Protein AF-A0A4Q4BPU0-F1 (afdb_monomer_lite)

Radius of gyration: 30.95 Å; chains: 1; bounding box: 63×68×85 Å

Secondary structure (DSSP, 8-state):
--HHHHHHHHHTSPPPPP-PPPPTTT-HHHHHHHHHHHHHHHHHHHHHHHHHHHHHHHH-HHHHHHHHHHHHHHHHH-HHHHHHHHHSSSHHHHHHHHHHHHHHHHH--HHHHHHHHHHHHHHHT-PPPPPP-PPPPP-PPPPPPPGGGTGGGS----TT-----SS--HHHHS--

Structure (mmCIF, N/CA/C/O backbone):
data_AF-A0A4Q4BPU0-F1
#
_entry.id   AF-A0A4Q4BPU0-F1
#
loop_
_atom_site.group_PDB
_atom_site.id
_atom_site.type_symbol
_atom_site.label_atom_id
_atom_site.label_alt_id
_atom_site.label_comp_id
_atom_site.label_asym_id
_atom_site.label_entity_id
_atom_site.label_seq_id
_atom_site.pdbx_PDB_ins_code
_atom_site.Cartn_x
_atom_site.Cartn_y
_atom_site.Cartn_z
_atom_site.occupancy
_atom_site.B_iso_or_equiv
_atom_site.auth_seq_id
_atom_site.auth_comp_id
_atom_site.auth_asym_id
_atom_site.auth_atom_id
_atom_site.pdbx_PDB_model_num
ATOM 1 N N . MET A 1 1 ? -14.190 -38.374 -14.994 1.00 60.00 1 MET A N 1
ATOM 2 C CA . MET A 1 1 ? -14.585 -37.179 -15.784 1.00 60.00 1 MET A CA 1
ATOM 3 C C . MET A 1 1 ? -13.988 -35.857 -15.282 1.00 60.00 1 MET A C 1
ATOM 5 O O . MET A 1 1 ? -13.926 -34.930 -16.076 1.00 60.00 1 MET A O 1
ATOM 9 N N . GLN A 1 2 ? -13.539 -35.728 -14.023 1.00 70.94 2 GLN A N 1
ATOM 10 C CA . GLN A 1 2 ? -12.920 -34.482 -13.528 1.00 70.94 2 GLN A CA 1
ATOM 11 C C . GLN A 1 2 ? -11.459 -34.304 -13.991 1.00 70.94 2 GLN A C 1
ATOM 13 O O . GLN A 1 2 ? -11.139 -33.252 -14.532 1.00 70.94 2 GLN A O 1
ATOM 18 N N . ALA A 1 3 ? -10.631 -35.355 -13.938 1.00 74.00 3 ALA A N 1
ATOM 19 C CA . ALA A 1 3 ? -9.229 -35.301 -14.386 1.00 74.00 3 ALA A CA 1
ATOM 20 C C . ALA A 1 3 ? -9.061 -34.863 -15.859 1.00 74.00 3 ALA A C 1
ATOM 22 O O . ALA A 1 3 ? -8.203 -34.048 -16.182 1.00 74.00 3 ALA A O 1
ATOM 23 N N . LEU A 1 4 ? -9.959 -35.313 -16.745 1.00 72.12 4 LEU A N 1
ATOM 24 C CA . LEU A 1 4 ? -9.931 -34.974 -18.175 1.00 72.12 4 LEU A CA 1
ATOM 25 C C . LEU A 1 4 ? -10.265 -33.494 -18.457 1.00 72.12 4 LEU A C 1
ATOM 27 O O . LEU A 1 4 ? -9.855 -32.941 -19.479 1.00 72.12 4 LEU A O 1
ATOM 31 N N . ARG A 1 5 ? -11.031 -32.844 -17.565 1.00 75.31 5 ARG A N 1
ATOM 32 C CA . ARG A 1 5 ? -11.333 -31.404 -17.654 1.00 75.31 5 ARG A CA 1
ATOM 33 C C . ARG A 1 5 ? -10.145 -30.565 -17.206 1.00 75.31 5 ARG A C 1
ATOM 35 O O . ARG A 1 5 ? -9.907 -29.511 -17.782 1.00 75.31 5 ARG A O 1
ATOM 42 N N . GLU A 1 6 ? -9.411 -31.039 -16.209 1.00 76.69 6 GLU A N 1
ATOM 43 C CA . GLU A 1 6 ? -8.229 -30.373 -15.667 1.00 76.69 6 GLU A CA 1
ATOM 44 C C . GLU A 1 6 ? -7.056 -30.435 -16.649 1.00 76.69 6 GLU A C 1
ATOM 46 O O . GLU A 1 6 ? -6.417 -29.419 -16.920 1.00 76.69 6 GLU A O 1
ATOM 51 N N . GLU A 1 7 ? -6.867 -31.587 -17.295 1.00 72.38 7 GLU A N 1
ATOM 52 C CA . GLU A 1 7 ? -5.894 -31.775 -18.372 1.00 72.38 7 GLU A CA 1
ATOM 53 C C . GLU A 1 7 ? -6.205 -30.887 -19.589 1.00 72.38 7 GLU A C 1
ATOM 55 O O . GLU A 1 7 ? -5.329 -30.177 -20.083 1.00 72.38 7 GLU A O 1
ATOM 60 N N . ASN A 1 8 ? -7.478 -30.800 -20.001 1.00 72.25 8 ASN A N 1
ATOM 61 C CA . ASN A 1 8 ? -7.904 -29.864 -21.050 1.00 72.25 8 ASN A CA 1
ATOM 62 C C . ASN A 1 8 ? -7.707 -28.391 -20.667 1.00 72.25 8 ASN A C 1
ATOM 64 O O . ASN A 1 8 ? -7.506 -27.555 -21.546 1.00 72.25 8 ASN A O 1
ATOM 68 N N . ARG A 1 9 ? -7.785 -28.051 -19.376 1.00 72.69 9 ARG A N 1
ATOM 69 C CA . ARG A 1 9 ? -7.546 -26.686 -18.893 1.00 72.69 9 ARG A CA 1
ATOM 70 C C . ARG A 1 9 ? -6.064 -26.342 -18.959 1.00 72.69 9 ARG A C 1
ATOM 72 O O . ARG A 1 9 ? -5.723 -25.268 -19.432 1.00 72.69 9 ARG A O 1
ATOM 79 N N . ARG A 1 10 ? -5.199 -27.277 -18.559 1.00 70.19 10 ARG A N 1
ATOM 80 C CA . ARG A 1 10 ? -3.739 -27.118 -18.564 1.00 70.19 10 ARG A CA 1
ATOM 81 C C . ARG A 1 10 ? -3.159 -27.017 -19.976 1.00 70.19 10 ARG A C 1
ATOM 83 O O . ARG A 1 10 ? -2.260 -26.219 -20.199 1.00 70.19 10 ARG A O 1
ATOM 90 N N . LEU A 1 11 ? -3.708 -27.778 -20.925 1.00 66.44 11 LEU A N 1
ATOM 91 C CA . LEU A 1 11 ? -3.311 -27.737 -22.340 1.00 66.44 11 LEU A CA 1
ATOM 92 C C . LEU A 1 11 ? -3.808 -26.480 -23.077 1.00 66.44 11 LEU A C 1
ATOM 94 O O . LEU A 1 11 ? -3.280 -26.145 -24.133 1.00 66.44 11 LEU A O 1
ATOM 98 N N . LYS A 1 12 ? -4.819 -25.786 -22.536 1.00 64.19 12 LYS A N 1
ATOM 99 C CA . LYS A 1 12 ? -5.383 -24.553 -23.109 1.00 64.19 12 LYS A CA 1
ATOM 100 C C . LYS A 1 12 ? -4.830 -23.271 -22.500 1.00 64.19 12 LYS A C 1
ATOM 102 O O . LYS A 1 12 ? -5.202 -22.202 -22.974 1.00 64.19 12 LYS A O 1
ATOM 107 N N . THR A 1 13 ? -3.976 -23.343 -21.482 1.00 63.12 13 THR A N 1
ATOM 108 C CA . THR A 1 13 ? -3.275 -22.157 -20.988 1.00 63.12 13 THR A CA 1
ATOM 109 C C . THR A 1 13 ? -2.134 -21.859 -21.964 1.00 63.12 13 THR A C 1
ATOM 111 O O . THR A 1 13 ? -1.171 -22.628 -21.992 1.00 63.12 13 THR A O 1
ATOM 114 N N . PRO A 1 14 ? -2.219 -20.809 -22.806 1.00 56.91 14 PRO A N 1
ATOM 115 C CA . PRO A 1 14 ? -1.092 -20.438 -23.648 1.00 56.91 14 PRO A CA 1
ATOM 116 C C . PRO A 1 14 ? 0.121 -20.148 -22.751 1.00 56.91 14 PRO A C 1
ATOM 118 O O . PRO A 1 14 ? -0.059 -19.598 -21.657 1.00 56.91 14 PRO A O 1
ATOM 121 N N . PRO A 1 15 ? 1.347 -20.513 -23.171 1.00 59.16 15 PRO A N 1
ATOM 122 C CA . PRO A 1 15 ? 2.536 -20.076 -22.457 1.00 59.16 15 PRO A CA 1
ATOM 123 C C . PRO A 1 15 ? 2.490 -18.545 -22.356 1.00 59.16 15 PRO A C 1
ATOM 125 O O . PRO A 1 15 ? 2.081 -17.899 -23.329 1.00 59.16 15 PRO A O 1
ATOM 128 N N . PRO A 1 16 ? 2.853 -17.954 -21.201 1.00 57.31 16 PRO A N 1
ATOM 129 C CA . PRO A 1 16 ? 2.941 -16.507 -21.089 1.00 57.31 16 PRO A CA 1
ATOM 130 C C . PRO A 1 16 ? 3.842 -16.021 -22.221 1.00 57.31 16 PRO A C 1
ATOM 132 O O . PRO A 1 16 ? 4.990 -16.453 -22.338 1.00 57.31 16 PRO A O 1
ATOM 135 N N . GLN A 1 17 ? 3.278 -15.211 -23.118 1.00 53.28 17 GLN A N 1
ATOM 136 C CA . GLN A 1 17 ? 4.027 -14.661 -24.235 1.00 53.28 17 GLN A CA 1
ATOM 137 C C . GLN A 1 17 ? 5.203 -13.893 -23.641 1.00 53.28 17 GLN A C 1
ATOM 139 O O . GLN A 1 17 ? 5.003 -12.988 -22.830 1.00 53.28 17 GLN A O 1
ATOM 144 N N . ALA A 1 18 ? 6.425 -14.289 -24.001 1.00 59.81 18 ALA A N 1
ATOM 145 C CA . ALA A 1 18 ? 7.603 -13.520 -23.651 1.00 59.81 18 ALA A CA 1
ATOM 146 C C . ALA A 1 18 ? 7.386 -12.104 -24.196 1.00 59.81 18 ALA A C 1
ATOM 148 O O . ALA A 1 18 ? 7.203 -11.934 -25.404 1.00 59.81 18 ALA A O 1
ATOM 149 N N . GLN A 1 19 ? 7.329 -11.111 -23.305 1.00 65.75 19 GLN A N 1
ATOM 150 C CA . GLN A 1 19 ? 7.289 -9.710 -23.709 1.00 65.75 19 GLN A CA 1
ATOM 151 C C . GLN A 1 19 ? 8.511 -9.480 -24.595 1.00 65.75 19 GLN A C 1
ATOM 153 O O . GLN A 1 19 ? 9.644 -9.657 -24.147 1.00 65.75 19 GLN A O 1
ATOM 158 N N . GLN A 1 20 ? 8.273 -9.190 -25.874 1.00 76.31 20 GLN A N 1
ATOM 159 C CA . GLN A 1 20 ? 9.349 -8.966 -26.828 1.00 76.31 20 GLN A CA 1
ATOM 160 C C . GLN A 1 20 ? 10.112 -7.723 -26.374 1.00 76.31 20 GLN A C 1
ATOM 162 O O . GLN A 1 20 ? 9.536 -6.641 -26.282 1.00 76.31 20 GLN A O 1
ATOM 167 N N . VAL A 1 21 ? 11.386 -7.900 -26.026 1.00 84.06 21 VAL A N 1
ATOM 168 C CA . VAL A 1 21 ? 12.273 -6.784 -25.698 1.00 84.06 21 VAL A CA 1
ATOM 169 C C . VAL A 1 21 ? 12.552 -6.041 -27.007 1.00 84.06 21 VAL A C 1
ATOM 171 O O . VAL A 1 21 ? 13.020 -6.690 -27.945 1.00 84.06 21 VAL A O 1
ATOM 174 N N . PRO A 1 22 ? 12.259 -4.730 -27.109 1.00 88.00 22 PRO A N 1
ATOM 175 C CA . PRO A 1 22 ? 12.585 -3.960 -28.308 1.00 88.00 22 PRO A CA 1
ATOM 176 C C . PRO A 1 22 ? 14.093 -3.987 -28.585 1.00 88.00 22 PRO A C 1
ATOM 178 O O . PRO A 1 22 ? 14.891 -4.014 -27.646 1.00 88.00 22 PRO A O 1
ATOM 181 N N . ASP A 1 23 ? 14.511 -3.987 -29.850 1.00 88.81 23 ASP A N 1
ATOM 182 C CA . ASP A 1 23 ? 15.939 -3.954 -30.173 1.00 88.81 23 ASP A CA 1
ATOM 183 C C . ASP A 1 23 ? 16.512 -2.559 -29.884 1.00 88.81 23 ASP A C 1
ATOM 185 O O . ASP A 1 23 ? 16.031 -1.546 -30.388 1.00 88.81 23 ASP A O 1
ATOM 189 N N . ARG A 1 24 ? 17.575 -2.504 -29.078 1.00 91.00 24 ARG A N 1
ATOM 190 C CA . ARG A 1 24 ? 18.243 -1.258 -28.683 1.00 91.00 24 ARG A CA 1
ATOM 191 C C . ARG A 1 24 ? 18.871 -0.500 -29.861 1.00 91.00 24 ARG A C 1
ATOM 193 O O . ARG A 1 24 ? 19.069 0.709 -29.749 1.00 91.00 24 ARG A O 1
ATOM 200 N N . TYR A 1 25 ? 19.266 -1.197 -30.921 1.00 91.44 25 TYR A N 1
ATOM 201 C CA . TYR A 1 25 ? 19.964 -0.628 -32.073 1.00 91.44 25 TYR A CA 1
ATOM 202 C C . TYR A 1 25 ? 19.004 -0.243 -33.196 1.00 91.44 25 TYR A C 1
ATOM 204 O O . TYR A 1 25 ? 19.228 0.781 -33.840 1.00 91.44 25 TYR A O 1
ATOM 212 N N . GLU A 1 26 ? 17.951 -1.035 -33.418 1.00 93.75 26 GLU A N 1
ATOM 213 C CA . GLU A 1 26 ? 16.938 -0.741 -34.441 1.00 93.75 26 GLU A CA 1
ATOM 214 C C . GLU A 1 26 ? 15.915 0.300 -33.959 1.00 93.75 26 GLU A C 1
ATOM 216 O O . GLU A 1 26 ? 15.514 1.156 -34.745 1.00 93.75 26 GLU A O 1
ATOM 221 N N . ASP A 1 27 ? 15.542 0.278 -32.671 1.00 90.81 27 ASP A N 1
ATOM 222 C CA . ASP A 1 27 ? 14.594 1.221 -32.062 1.00 90.81 27 ASP A CA 1
ATOM 223 C C . ASP A 1 27 ? 15.024 1.625 -30.630 1.00 90.81 27 ASP A C 1
ATOM 225 O O . ASP A 1 27 ? 14.535 1.098 -29.618 1.00 90.81 27 ASP A O 1
ATOM 229 N N . PRO A 1 28 ? 15.969 2.578 -30.507 1.00 91.06 28 PRO A N 1
ATOM 230 C CA . PRO A 1 28 ? 16.487 3.001 -29.208 1.00 91.06 28 PRO A CA 1
ATOM 231 C C . PRO A 1 28 ? 15.431 3.679 -28.318 1.00 91.06 28 PRO A C 1
ATOM 233 O O . PRO A 1 28 ? 15.566 3.638 -27.091 1.00 91.06 28 PRO A O 1
ATOM 236 N N . GLU A 1 29 ? 14.391 4.292 -28.895 1.00 94.81 29 GLU A N 1
ATOM 237 C CA . GLU A 1 29 ? 13.321 4.953 -28.137 1.00 94.81 29 GLU A CA 1
ATOM 238 C C . GLU A 1 29 ? 12.394 3.927 -27.482 1.00 94.81 29 GLU A C 1
ATOM 240 O O . GLU A 1 29 ? 12.149 4.007 -26.272 1.00 94.81 29 GLU A O 1
ATOM 245 N N . ALA A 1 30 ? 11.937 2.922 -28.237 1.00 91.69 30 ALA A N 1
ATOM 246 C CA . ALA A 1 30 ? 11.109 1.846 -27.698 1.00 91.69 30 ALA A CA 1
ATOM 247 C C . ALA A 1 30 ? 11.854 1.041 -26.624 1.00 91.69 30 ALA A C 1
ATOM 249 O O . ALA A 1 30 ? 11.282 0.717 -25.578 1.00 91.69 30 ALA A O 1
ATOM 250 N N . TYR A 1 31 ? 13.148 0.772 -26.827 1.00 93.06 31 TYR A N 1
ATOM 251 C CA . TYR A 1 31 ? 13.975 0.120 -25.810 1.00 93.06 31 TYR A CA 1
ATOM 252 C C . TYR A 1 31 ? 14.085 0.959 -24.528 1.00 93.06 31 TYR A C 1
ATOM 254 O O . TYR A 1 31 ? 13.997 0.419 -23.421 1.00 93.06 31 TYR A O 1
ATOM 262 N N . GLY A 1 32 ? 14.242 2.281 -24.660 1.00 94.00 32 GLY A N 1
ATOM 263 C CA . GLY A 1 32 ? 14.257 3.212 -23.531 1.00 94.00 32 GLY A CA 1
ATOM 264 C C . GLY A 1 32 ? 12.969 3.152 -22.706 1.00 94.00 32 GLY A C 1
ATOM 265 O O . GLY A 1 32 ? 13.031 2.956 -21.493 1.00 94.00 32 GLY A O 1
ATOM 266 N N . GLN A 1 33 ? 11.809 3.228 -23.363 1.00 94.19 33 GLN A N 1
ATOM 267 C CA . GLN A 1 33 ? 10.501 3.143 -22.699 1.00 94.19 33 GLN A CA 1
ATOM 268 C C . GLN A 1 33 ? 10.272 1.785 -22.029 1.00 94.19 33 GLN A C 1
ATOM 270 O O . GLN A 1 33 ? 9.800 1.731 -20.893 1.00 94.19 33 GLN A O 1
ATOM 275 N N . TRP A 1 34 ? 10.635 0.688 -22.703 1.00 93.69 34 TRP A N 1
ATOM 276 C CA . TRP A 1 34 ? 10.554 -0.654 -22.126 1.00 93.69 34 TRP A CA 1
ATOM 277 C C . TRP A 1 34 ? 11.397 -0.753 -20.853 1.00 93.69 34 TRP A C 1
ATOM 279 O O . TRP A 1 34 ? 10.902 -1.202 -19.819 1.00 93.69 34 TRP A O 1
ATOM 289 N N . ARG A 1 35 ? 12.645 -0.271 -20.888 1.00 94.56 35 ARG A N 1
ATOM 290 C CA . ARG A 1 35 ? 13.529 -0.260 -19.717 1.00 94.56 35 ARG A CA 1
ATOM 291 C C . ARG A 1 35 ? 12.931 0.565 -18.578 1.00 94.56 35 ARG A C 1
ATOM 293 O O . ARG A 1 35 ? 12.916 0.101 -17.440 1.00 94.56 35 ARG A O 1
ATOM 300 N N . ASP A 1 36 ? 12.437 1.763 -18.869 1.00 95.12 36 ASP A N 1
ATOM 301 C CA . ASP A 1 36 ? 11.863 2.647 -17.852 1.00 95.12 36 ASP A CA 1
ATOM 302 C C . ASP A 1 36 ? 10.598 2.030 -17.232 1.00 95.12 36 ASP A C 1
ATOM 304 O O . ASP A 1 36 ? 10.408 2.099 -16.016 1.00 95.12 36 ASP A O 1
ATOM 308 N N . GLN A 1 37 ? 9.788 1.322 -18.027 1.00 93.81 37 GLN A N 1
ATOM 309 C CA . GLN A 1 37 ? 8.661 0.535 -17.528 1.00 93.81 37 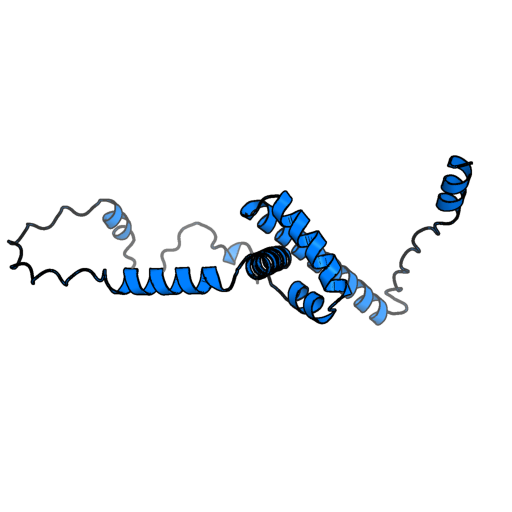GLN A CA 1
ATOM 310 C C . GLN A 1 37 ? 9.122 -0.597 -16.599 1.00 93.81 37 GLN A C 1
ATOM 312 O O . GLN A 1 37 ? 8.523 -0.785 -15.542 1.00 93.81 37 GLN A O 1
ATOM 317 N N . GLN A 1 38 ? 10.187 -1.330 -16.942 1.00 93.50 38 GLN A N 1
ATOM 318 C CA . GLN A 1 38 ? 10.730 -2.379 -16.067 1.00 93.50 38 GLN A CA 1
ATOM 319 C C . GLN A 1 38 ? 11.197 -1.804 -14.724 1.00 93.50 38 GLN A C 1
ATOM 321 O O . GLN A 1 38 ? 10.854 -2.340 -13.670 1.00 93.50 38 GLN A O 1
ATOM 326 N N . VAL A 1 39 ? 11.927 -0.686 -14.748 1.00 95.62 39 VAL A N 1
ATOM 327 C CA . VAL A 1 39 ? 12.396 -0.002 -13.531 1.00 95.62 39 VAL A CA 1
ATOM 328 C C . VAL A 1 39 ? 11.221 0.490 -12.688 1.00 95.62 39 VAL A C 1
ATOM 330 O O . VAL A 1 39 ? 11.214 0.308 -11.468 1.00 95.62 39 VAL A O 1
ATOM 333 N N . TYR A 1 40 ? 10.205 1.074 -13.326 1.00 94.25 40 TYR A N 1
ATOM 334 C CA . TYR A 1 40 ? 8.992 1.512 -12.644 1.00 94.25 40 TYR A CA 1
ATOM 335 C C . TYR A 1 40 ? 8.284 0.344 -11.944 1.00 94.25 40 TYR A C 1
ATOM 337 O O . TYR A 1 40 ? 7.959 0.456 -10.764 1.00 94.25 40 TYR A O 1
ATOM 345 N N . GLN A 1 41 ? 8.111 -0.794 -12.627 1.00 92.75 41 GLN A N 1
ATOM 346 C CA . GLN A 1 41 ? 7.467 -1.977 -12.046 1.00 92.75 41 GLN A CA 1
ATOM 347 C C . GLN A 1 41 ? 8.261 -2.554 -10.872 1.00 92.75 41 GLN A C 1
ATOM 349 O O . GLN A 1 41 ? 7.685 -2.866 -9.834 1.00 92.75 41 GLN A O 1
ATOM 354 N N . GLN A 1 42 ? 9.588 -2.643 -10.989 1.00 94.69 42 GLN A N 1
ATOM 355 C CA . GLN A 1 42 ? 10.442 -3.093 -9.883 1.00 94.69 42 GLN A CA 1
ATOM 356 C C . GLN A 1 42 ? 10.323 -2.172 -8.664 1.00 94.69 42 GLN A C 1
ATOM 358 O O . GLN A 1 42 ? 10.190 -2.642 -7.532 1.00 94.69 42 GLN A O 1
ATOM 363 N N . THR A 1 43 ? 10.328 -0.859 -8.900 1.00 95.00 43 THR A N 1
ATOM 364 C CA . THR A 1 43 ? 10.182 0.152 -7.845 1.00 95.00 43 THR A CA 1
ATOM 365 C C . THR A 1 43 ? 8.822 0.048 -7.164 1.00 95.00 43 THR A C 1
ATOM 367 O O . THR A 1 43 ? 8.738 0.100 -5.937 1.00 95.00 43 THR A O 1
ATOM 370 N N . LEU A 1 44 ? 7.756 -0.125 -7.948 1.00 93.62 44 LEU A N 1
ATOM 371 C CA . LEU A 1 44 ? 6.404 -0.295 -7.433 1.00 93.62 44 LEU A CA 1
ATOM 372 C C . LEU A 1 44 ? 6.280 -1.569 -6.592 1.00 93.62 44 LEU A C 1
ATOM 374 O O . LEU A 1 44 ? 5.777 -1.490 -5.476 1.00 93.62 44 LEU A O 1
ATOM 378 N N . ASN A 1 45 ? 6.786 -2.703 -7.078 1.00 94.75 45 ASN A N 1
ATOM 379 C CA . ASN A 1 45 ? 6.764 -3.964 -6.334 1.00 94.75 45 ASN A CA 1
ATOM 380 C C . ASN A 1 45 ? 7.519 -3.832 -5.009 1.00 94.75 45 ASN A C 1
ATOM 382 O O . ASN A 1 45 ? 6.954 -4.096 -3.958 1.00 94.75 45 ASN A O 1
ATOM 386 N N . THR A 1 46 ? 8.735 -3.279 -5.040 1.00 96.50 46 THR A N 1
ATOM 387 C CA . THR A 1 46 ? 9.543 -3.061 -3.828 1.00 96.50 46 THR A CA 1
ATOM 388 C C . THR A 1 46 ? 8.813 -2.179 -2.814 1.00 96.50 46 THR A C 1
ATOM 390 O O . THR A 1 46 ? 8.843 -2.430 -1.611 1.00 96.50 46 THR A O 1
ATOM 393 N N . LYS A 1 47 ? 8.136 -1.128 -3.294 1.00 95.88 47 LYS A N 1
ATOM 394 C CA . LYS A 1 47 ? 7.316 -0.253 -2.453 1.00 95.88 47 LYS A CA 1
ATOM 395 C C . LYS A 1 47 ? 6.146 -1.013 -1.823 1.00 95.88 47 LYS A C 1
ATOM 397 O O . LYS A 1 47 ? 5.844 -0.776 -0.655 1.00 95.88 47 LYS A O 1
ATOM 402 N N . LEU A 1 48 ? 5.464 -1.861 -2.591 1.00 96.38 48 LEU A N 1
ATOM 403 C CA . LEU A 1 48 ? 4.341 -2.655 -2.098 1.00 96.38 48 LEU A CA 1
ATOM 404 C C . LEU A 1 48 ? 4.805 -3.675 -1.061 1.00 96.38 48 LEU A C 1
ATOM 406 O O . LEU A 1 48 ? 4.236 -3.679 0.026 1.00 96.38 48 LEU A O 1
ATOM 410 N N . ASP A 1 49 ? 5.873 -4.420 -1.346 1.00 97.12 49 ASP A N 1
ATOM 411 C CA . ASP A 1 49 ? 6.456 -5.421 -0.447 1.00 97.12 49 ASP A CA 1
ATOM 412 C C . ASP A 1 49 ? 6.875 -4.782 0.883 1.00 97.12 49 ASP A C 1
ATOM 414 O O . ASP A 1 49 ? 6.426 -5.186 1.953 1.00 97.12 49 ASP A O 1
ATOM 418 N N . LEU A 1 50 ? 7.648 -3.690 0.826 1.00 97.75 50 LEU A N 1
ATOM 419 C CA . LEU A 1 50 ? 8.067 -2.973 2.031 1.00 97.75 50 LEU A CA 1
ATOM 420 C C . LEU A 1 50 ? 6.866 -2.424 2.810 1.00 97.75 50 LEU A C 1
ATOM 422 O O . LEU A 1 50 ? 6.835 -2.463 4.041 1.00 97.75 50 LEU A O 1
ATOM 426 N N . SER A 1 51 ? 5.878 -1.871 2.106 1.00 97.94 51 SER A N 1
ATOM 427 C CA . SER A 1 51 ? 4.681 -1.362 2.763 1.00 97.94 51 SER A CA 1
ATOM 428 C C . SER A 1 51 ? 3.881 -2.482 3.424 1.00 97.94 51 SER A C 1
ATOM 430 O O . SER A 1 51 ? 3.269 -2.221 4.462 1.00 97.94 51 SER A O 1
ATOM 432 N N . GLU A 1 52 ? 3.840 -3.669 2.822 1.00 97.94 52 GLU A N 1
ATOM 433 C CA . GLU A 1 52 ? 3.181 -4.850 3.369 1.00 97.94 52 GLU A CA 1
ATOM 434 C C . GLU A 1 52 ? 3.892 -5.320 4.636 1.00 97.94 52 GLU A C 1
ATOM 436 O O . GLU A 1 52 ? 3.247 -5.437 5.675 1.00 97.94 52 GLU A O 1
ATOM 441 N N . ASP A 1 53 ? 5.215 -5.476 4.590 1.00 97.94 53 ASP A N 1
ATOM 442 C CA . ASP A 1 53 ? 6.032 -5.900 5.731 1.00 97.94 53 ASP A CA 1
ATOM 443 C C . ASP A 1 53 ? 5.864 -4.966 6.936 1.00 97.94 53 ASP A C 1
ATOM 445 O O . ASP A 1 53 ? 5.681 -5.408 8.077 1.00 97.94 53 ASP A O 1
ATOM 449 N N . ILE A 1 54 ? 5.865 -3.653 6.689 1.00 97.50 54 ILE A N 1
ATOM 450 C CA . ILE A 1 54 ? 5.621 -2.646 7.727 1.00 97.50 54 ILE A CA 1
ATOM 451 C C . ILE A 1 54 ? 4.206 -2.808 8.296 1.00 97.50 54 ILE A C 1
ATOM 453 O O . ILE A 1 54 ? 4.029 -2.827 9.516 1.00 97.50 54 ILE A O 1
ATOM 457 N N . ALA A 1 55 ? 3.189 -2.941 7.442 1.00 97.81 55 ALA A N 1
ATOM 458 C CA . ALA A 1 55 ? 1.811 -3.090 7.901 1.00 97.81 55 ALA A CA 1
ATOM 459 C C . ALA A 1 55 ? 1.615 -4.378 8.715 1.00 97.81 55 ALA A C 1
ATOM 461 O O . ALA A 1 55 ? 0.995 -4.326 9.778 1.00 97.81 55 ALA A O 1
ATOM 462 N N . ARG A 1 56 ? 2.196 -5.502 8.278 1.00 97.81 56 ARG A N 1
ATOM 463 C CA . ARG A 1 56 ? 2.163 -6.785 8.998 1.00 97.81 56 ARG A CA 1
ATOM 464 C C . ARG A 1 56 ? 2.850 -6.678 10.352 1.00 97.81 56 ARG A C 1
ATOM 466 O O . ARG A 1 56 ? 2.303 -7.134 11.350 1.00 97.81 56 ARG A O 1
ATOM 473 N N . THR A 1 57 ? 3.980 -5.976 10.420 1.00 97.44 57 THR A N 1
ATOM 474 C CA . THR A 1 57 ? 4.694 -5.719 11.681 1.00 97.44 57 THR A CA 1
ATOM 475 C C . THR A 1 57 ? 3.836 -4.941 12.687 1.00 97.44 57 THR A C 1
ATOM 477 O O . THR A 1 57 ? 3.879 -5.225 13.883 1.00 97.44 57 THR A O 1
ATOM 480 N N . HIS A 1 58 ? 3.048 -3.964 12.229 1.00 96.75 58 HIS A N 1
ATOM 481 C CA . HIS A 1 58 ? 2.247 -3.108 13.112 1.00 96.75 58 HIS A CA 1
ATOM 482 C C . HIS A 1 58 ? 0.856 -3.659 13.445 1.00 96.75 58 HIS A C 1
ATOM 484 O O . HIS A 1 58 ? 0.354 -3.408 14.541 1.00 96.75 58 HIS A O 1
ATOM 490 N N . HIS A 1 59 ? 0.221 -4.367 12.512 1.00 95.38 59 HIS A N 1
ATOM 491 C CA . HIS A 1 59 ? -1.186 -4.766 12.614 1.00 95.38 59 HIS A CA 1
ATOM 492 C C . HIS A 1 59 ? -1.394 -6.284 12.680 1.00 95.38 59 HIS A C 1
ATOM 494 O O . HIS A 1 59 ? -2.484 -6.727 13.038 1.00 95.38 59 HIS A O 1
ATOM 500 N N . GLY A 1 60 ? -0.362 -7.076 12.384 1.00 97.00 60 GLY A N 1
ATOM 501 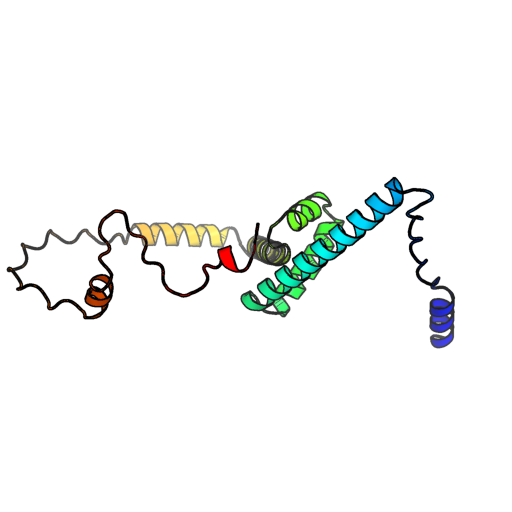C CA . GLY A 1 60 ? -0.441 -8.529 12.274 1.00 97.00 60 GLY A CA 1
ATOM 502 C C . GLY A 1 60 ? -0.976 -9.001 10.920 1.00 97.00 60 GLY A C 1
ATOM 503 O O . GLY A 1 60 ? -1.626 -8.257 10.184 1.00 97.00 60 GLY A O 1
ATOM 504 N N . ASP A 1 61 ? -0.707 -10.267 10.606 1.00 97.50 61 ASP A N 1
ATOM 505 C CA . ASP A 1 61 ? -1.018 -10.852 9.298 1.00 97.50 61 ASP A CA 1
ATOM 506 C C . ASP A 1 61 ? -2.514 -10.861 8.985 1.00 97.50 61 ASP A C 1
ATOM 508 O O . ASP A 1 61 ? -2.929 -10.439 7.908 1.00 97.50 61 ASP A O 1
ATOM 512 N N . GLU A 1 62 ? -3.337 -11.270 9.951 1.00 96.62 62 GLU A N 1
ATOM 513 C CA . GLU A 1 62 ? -4.781 -11.413 9.756 1.00 96.62 62 GLU A CA 1
ATOM 514 C C . GLU A 1 62 ? -5.461 -10.078 9.414 1.00 96.62 62 GLU A C 1
ATOM 516 O O . GLU A 1 62 ? -6.344 -10.022 8.557 1.00 96.62 62 GLU A O 1
ATOM 521 N N . ALA A 1 63 ? -5.050 -8.988 10.069 1.00 94.94 63 ALA A N 1
ATOM 522 C CA . ALA A 1 63 ? -5.619 -7.667 9.823 1.00 94.94 63 ALA A CA 1
ATOM 523 C C . ALA A 1 63 ? -5.245 -7.147 8.428 1.00 94.94 63 ALA A C 1
ATOM 525 O O . ALA A 1 63 ? -6.076 -6.543 7.747 1.00 94.94 63 ALA A O 1
ATOM 526 N N . VAL A 1 64 ? -4.009 -7.407 7.996 1.00 97.50 64 VAL A N 1
ATOM 527 C CA . VAL A 1 64 ? -3.520 -7.033 6.666 1.00 97.50 64 VAL A CA 1
ATOM 528 C C . VAL A 1 64 ? -4.223 -7.837 5.577 1.00 97.50 64 VAL A C 1
ATOM 530 O O . VAL A 1 64 ? -4.663 -7.247 4.592 1.00 97.50 64 VAL A O 1
ATOM 533 N N . ASP A 1 65 ? -4.397 -9.145 5.765 1.00 97.94 65 ASP A N 1
ATOM 534 C CA . ASP A 1 65 ? -5.072 -10.002 4.786 1.00 97.94 65 ASP A CA 1
ATOM 535 C C . ASP A 1 65 ? -6.539 -9.590 4.596 1.00 97.94 65 ASP A C 1
ATOM 537 O O . ASP A 1 65 ? -6.987 -9.408 3.462 1.00 97.94 65 ASP A O 1
ATOM 541 N N . LYS A 1 66 ? -7.268 -9.324 5.691 1.00 96.81 66 LYS A N 1
ATOM 542 C CA . LYS A 1 66 ? -8.649 -8.810 5.630 1.00 96.81 66 LYS A CA 1
ATOM 543 C C . LYS A 1 66 ? -8.733 -7.469 4.903 1.00 96.81 66 LYS A C 1
ATOM 545 O O . LYS A 1 66 ? -9.576 -7.295 4.023 1.00 96.81 66 LYS A O 1
ATOM 550 N N . ALA A 1 67 ? -7.845 -6.534 5.240 1.00 97.12 67 ALA A N 1
ATOM 551 C CA . ALA A 1 67 ? -7.813 -5.225 4.599 1.00 97.12 67 ALA A CA 1
ATOM 552 C C . ALA A 1 67 ? -7.457 -5.319 3.108 1.00 97.12 67 ALA A C 1
ATOM 554 O O . ALA A 1 67 ? -8.014 -4.575 2.301 1.00 97.12 67 ALA A O 1
ATOM 555 N N . ARG A 1 68 ? -6.565 -6.242 2.724 1.00 97.31 68 ARG A N 1
ATOM 556 C CA . ARG A 1 68 ? -6.222 -6.506 1.322 1.00 97.31 68 ARG A CA 1
ATOM 557 C C . ARG A 1 68 ? -7.432 -7.016 0.550 1.00 97.31 68 ARG A C 1
ATOM 559 O O . ARG A 1 68 ? -7.742 -6.467 -0.503 1.00 97.31 68 ARG A O 1
ATOM 566 N N . ASP A 1 69 ? -8.126 -8.020 1.073 1.00 97.19 69 ASP A N 1
ATOM 567 C CA . ASP A 1 69 ? -9.288 -8.608 0.404 1.00 97.19 69 ASP A CA 1
ATOM 568 C C . ASP A 1 69 ? -10.430 -7.585 0.257 1.00 97.19 69 ASP A C 1
ATOM 570 O O . ASP A 1 69 ? -11.038 -7.477 -0.812 1.00 97.19 69 ASP A O 1
ATOM 574 N N . TRP A 1 70 ? -10.663 -6.757 1.283 1.00 96.44 70 TRP A N 1
ATOM 575 C CA . TRP A 1 70 ? -11.584 -5.616 1.211 1.00 96.44 70 TRP A CA 1
ATOM 576 C C . TRP A 1 70 ? -11.148 -4.577 0.164 1.00 96.44 70 TRP A C 1
ATOM 578 O O . TRP A 1 70 ? -11.963 -4.110 -0.637 1.00 96.44 70 TRP A O 1
ATOM 588 N N . ALA A 1 71 ? -9.858 -4.234 0.120 1.00 96.81 71 ALA A N 1
ATOM 589 C CA . ALA A 1 71 ? -9.334 -3.254 -0.827 1.00 96.81 71 ALA A CA 1
ATOM 590 C C . ALA A 1 71 ? -9.441 -3.738 -2.278 1.00 96.81 71 ALA A C 1
ATOM 592 O O . ALA A 1 71 ? -9.793 -2.940 -3.144 1.00 96.81 71 ALA A O 1
ATOM 593 N N . LEU A 1 72 ? -9.213 -5.030 -2.544 1.00 96.19 72 LEU A N 1
ATOM 594 C CA . LEU A 1 72 ? -9.377 -5.623 -3.876 1.00 96.19 72 LEU A CA 1
ATOM 595 C C . LEU A 1 72 ? -10.804 -5.431 -4.403 1.00 96.19 72 LEU A C 1
ATOM 597 O O . L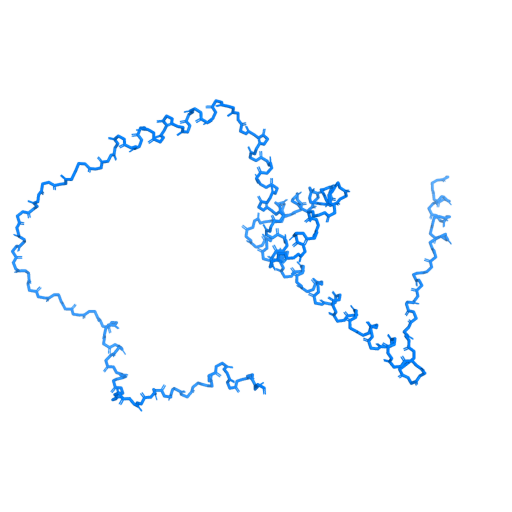EU A 1 72 ? -10.983 -4.942 -5.518 1.00 96.19 72 LEU A O 1
ATOM 601 N N . GLN A 1 73 ? -11.816 -5.707 -3.577 1.00 95.56 73 GLN A N 1
ATOM 602 C CA . GLN A 1 73 ? -13.220 -5.461 -3.936 1.00 95.56 73 GLN A CA 1
ATOM 603 C C . GLN A 1 73 ? -13.481 -3.971 -4.202 1.00 95.56 73 GLN A C 1
ATOM 605 O O . GLN A 1 73 ? -14.212 -3.596 -5.122 1.00 95.56 73 GLN A O 1
ATOM 610 N N . ARG A 1 74 ? -12.855 -3.091 -3.414 1.00 94.62 74 ARG A N 1
ATOM 611 C CA . ARG A 1 74 ? -13.024 -1.644 -3.554 1.00 94.62 74 ARG A CA 1
ATOM 612 C C . ARG A 1 74 ? -12.307 -1.065 -4.772 1.00 94.62 74 ARG A C 1
ATOM 614 O O . ARG A 1 74 ? -12.795 -0.086 -5.333 1.00 94.62 74 ARG A O 1
ATOM 621 N N . PHE A 1 75 ? -11.197 -1.657 -5.209 1.00 95.88 75 PHE A N 1
ATOM 622 C CA . PHE A 1 75 ? -10.504 -1.270 -6.441 1.00 95.88 75 PHE A CA 1
ATOM 623 C C . PHE A 1 75 ? -11.329 -1.585 -7.684 1.00 95.88 75 PHE A C 1
ATOM 625 O O . PHE A 1 75 ? -11.376 -0.760 -8.595 1.00 95.88 75 PHE A O 1
ATOM 632 N N . GLU A 1 76 ? -12.028 -2.723 -7.698 1.00 93.50 76 GLU A N 1
ATOM 633 C CA . GLU A 1 76 ? -12.966 -3.058 -8.775 1.00 93.50 76 GLU A CA 1
ATOM 634 C C . GLU A 1 76 ? -14.133 -2.062 -8.835 1.00 93.50 76 GLU A C 1
ATOM 636 O O . GLU A 1 76 ? -14.540 -1.637 -9.916 1.00 93.50 76 GLU A O 1
ATOM 641 N N . ALA A 1 77 ? -14.641 -1.641 -7.672 1.00 94.25 77 ALA A N 1
ATOM 642 C CA . ALA A 1 77 ? -15.743 -0.687 -7.583 1.00 94.25 77 ALA A CA 1
ATOM 643 C C . ALA A 1 77 ? -15.328 0.772 -7.859 1.00 94.25 77 ALA A C 1
ATOM 645 O O . ALA A 1 77 ? -16.141 1.563 -8.340 1.00 94.25 77 ALA A O 1
ATOM 646 N N . SER A 1 78 ? -14.090 1.158 -7.533 1.00 94.31 78 SER A N 1
ATOM 647 C CA . SER A 1 78 ? -13.607 2.537 -7.648 1.00 94.31 78 SER A CA 1
ATOM 648 C C . SER A 1 78 ? -12.147 2.607 -8.113 1.00 94.31 78 SER A C 1
ATOM 650 O O . SER A 1 78 ? -11.219 2.572 -7.297 1.00 94.31 78 SER A O 1
ATOM 652 N N . PRO A 1 79 ? -11.917 2.836 -9.420 1.00 94.38 79 PRO A N 1
ATOM 653 C CA . PRO A 1 79 ? -10.577 3.073 -9.956 1.00 94.38 79 PRO A CA 1
ATOM 654 C C . PRO A 1 79 ? -9.872 4.287 -9.331 1.00 94.38 79 PRO A C 1
ATOM 656 O O . PRO A 1 79 ? -8.647 4.317 -9.244 1.00 94.38 79 PRO A O 1
ATOM 659 N N . ALA A 1 80 ? -10.629 5.287 -8.864 1.00 96.50 80 ALA A N 1
ATOM 660 C CA . ALA A 1 80 ? -10.069 6.453 -8.181 1.00 96.50 80 ALA A CA 1
ATOM 661 C C . ALA A 1 80 ? -9.424 6.073 -6.841 1.00 96.50 80 ALA A C 1
ATOM 663 O O . ALA A 1 80 ? -8.342 6.562 -6.520 1.00 96.50 80 ALA A O 1
ATOM 664 N N . TYR A 1 81 ? -10.049 5.155 -6.097 1.00 96.50 81 TYR A N 1
ATOM 665 C CA . TYR A 1 81 ? -9.499 4.662 -4.837 1.00 96.50 81 TYR A CA 1
ATOM 666 C C . TYR A 1 81 ? -8.179 3.914 -5.051 1.00 96.50 81 TYR A C 1
ATOM 668 O O . TYR A 1 81 ? -7.225 4.116 -4.303 1.00 96.50 81 TYR A O 1
ATOM 676 N N . TYR A 1 82 ? -8.081 3.120 -6.121 1.00 96.12 82 TYR A N 1
ATOM 677 C CA . TYR A 1 82 ? -6.825 2.468 -6.495 1.00 96.12 82 TYR A CA 1
ATOM 678 C C . TYR A 1 82 ? -5.695 3.482 -6.718 1.00 96.12 82 TYR A C 1
ATOM 680 O O . TYR A 1 82 ? -4.611 3.334 -6.155 1.00 96.12 82 TYR A O 1
ATOM 688 N N . GLN A 1 83 ? -5.952 4.545 -7.488 1.00 96.25 83 GLN A N 1
ATOM 689 C CA . GLN A 1 83 ? -4.952 5.588 -7.743 1.00 96.25 83 GLN A CA 1
ATOM 690 C C . GLN A 1 83 ? -4.537 6.312 -6.456 1.00 96.25 83 GLN A C 1
ATOM 692 O O . GLN A 1 83 ? -3.355 6.579 -6.249 1.00 96.25 83 GLN A O 1
ATOM 697 N N . GLU A 1 84 ? -5.489 6.581 -5.562 1.00 96.75 84 GLU A N 1
ATOM 698 C CA . GLU A 1 84 ? -5.217 7.184 -4.256 1.00 96.75 84 GLU A CA 1
ATOM 699 C C . GLU A 1 84 ? -4.313 6.289 -3.392 1.00 96.75 84 GLU A C 1
ATOM 701 O O . GLU A 1 84 ? -3.326 6.757 -2.817 1.00 96.75 84 GLU A O 1
ATOM 706 N N . VAL A 1 85 ? -4.614 4.988 -3.324 1.00 97.19 85 VAL A N 1
ATOM 707 C CA . VAL A 1 85 ? -3.810 4.017 -2.572 1.00 97.19 85 VAL A CA 1
ATOM 708 C C . VAL A 1 85 ? -2.409 3.892 -3.162 1.00 97.19 85 VAL A C 1
ATOM 710 O O . VAL A 1 85 ? -1.430 3.974 -2.418 1.00 97.19 85 VAL A O 1
ATOM 713 N N . MET A 1 86 ? -2.285 3.773 -4.484 1.00 95.69 86 MET A N 1
ATOM 714 C CA . MET A 1 86 ? -0.983 3.649 -5.148 1.00 95.69 86 MET A CA 1
ATOM 715 C C . MET A 1 86 ? -0.144 4.927 -5.059 1.00 95.69 86 MET A C 1
ATOM 717 O O . MET A 1 86 ? 1.085 4.853 -4.951 1.00 95.69 86 MET A O 1
ATOM 721 N N . GLY A 1 87 ? -0.790 6.095 -5.026 1.00 95.50 87 GLY A N 1
ATOM 722 C CA . GLY A 1 87 ? -0.145 7.385 -4.783 1.00 95.50 87 GLY A CA 1
ATOM 723 C C . GLY A 1 87 ? 0.326 7.579 -3.338 1.00 95.50 87 GLY A C 1
ATOM 724 O O . GLY A 1 87 ? 1.218 8.387 -3.084 1.00 95.50 87 GLY A O 1
ATOM 725 N N . SER A 1 88 ? -0.220 6.823 -2.382 1.00 96.62 88 SER A N 1
ATOM 726 C CA . SER A 1 88 ? 0.168 6.934 -0.975 1.00 96.62 88 SER A CA 1
ATOM 727 C C . SER A 1 88 ? 1.597 6.440 -0.725 1.00 96.62 88 SER A C 1
ATOM 729 O O . SER A 1 88 ? 2.120 5.591 -1.449 1.00 96.62 88 SER A O 1
ATOM 731 N N . ARG A 1 89 ? 2.252 6.961 0.322 1.00 94.94 89 ARG A N 1
ATOM 732 C CA . ARG A 1 89 ? 3.615 6.538 0.692 1.00 94.94 89 ARG A CA 1
ATOM 733 C C . ARG A 1 89 ? 3.669 5.057 1.075 1.00 94.94 89 ARG A C 1
ATOM 735 O O . ARG A 1 89 ? 4.574 4.366 0.626 1.00 94.94 89 ARG A O 1
ATOM 742 N N . ASN A 1 90 ? 2.687 4.604 1.854 1.00 96.88 90 ASN A N 1
ATOM 743 C CA . ASN A 1 90 ? 2.565 3.238 2.361 1.00 96.88 90 ASN A CA 1
ATOM 744 C C . ASN A 1 90 ? 1.175 2.684 1.994 1.00 96.88 90 ASN A C 1
ATOM 746 O O . ASN A 1 90 ? 0.239 2.838 2.789 1.00 96.88 90 ASN A O 1
ATOM 750 N N . PRO A 1 91 ? 1.019 2.071 0.806 1.00 97.56 91 PRO A N 1
ATOM 751 C CA . PRO A 1 91 ? -0.262 1.555 0.326 1.00 97.56 91 PRO A CA 1
ATOM 752 C C . PRO A 1 91 ? -0.961 0.615 1.312 1.00 97.56 91 PRO A C 1
ATOM 754 O O . PRO A 1 91 ? -2.146 0.790 1.586 1.00 97.56 91 PRO A O 1
ATOM 757 N N . TYR A 1 92 ? -0.225 -0.318 1.922 1.00 97.94 92 TYR A N 1
ATOM 758 C CA . TYR A 1 92 ? -0.804 -1.285 2.857 1.00 97.94 92 TYR A CA 1
ATOM 759 C C . TYR A 1 92 ? -1.240 -0.659 4.188 1.00 97.94 92 TYR A C 1
ATOM 761 O O . TYR A 1 92 ? -2.289 -0.997 4.728 1.00 97.94 92 TYR A O 1
ATOM 769 N N . ALA A 1 93 ? -0.485 0.311 4.707 1.00 96.81 93 ALA A N 1
ATOM 770 C CA . ALA A 1 93 ? -0.910 1.034 5.905 1.00 96.81 93 ALA A CA 1
ATOM 771 C C . ALA A 1 93 ? -2.200 1.829 5.639 1.00 96.81 93 ALA A C 1
ATOM 773 O O . ALA A 1 93 ? -3.081 1.900 6.494 1.00 96.81 93 ALA A O 1
ATOM 774 N N . LYS A 1 94 ? -2.332 2.395 4.431 1.00 97.81 94 LYS A N 1
ATOM 775 C CA . LYS A 1 94 ? -3.538 3.113 4.021 1.00 97.81 94 LYS A CA 1
ATOM 776 C C . LYS A 1 94 ? -4.754 2.191 3.915 1.00 97.81 94 LYS A C 1
ATOM 778 O O . LYS A 1 94 ? -5.781 2.526 4.496 1.00 97.81 94 LYS A O 1
ATOM 783 N N . ILE A 1 95 ? -4.654 1.048 3.231 1.00 97.81 95 ILE A N 1
ATOM 784 C CA . ILE A 1 95 ? -5.806 0.135 3.108 1.00 97.81 95 ILE A CA 1
ATOM 785 C C . ILE A 1 95 ? -6.248 -0.408 4.469 1.00 97.81 95 ILE A C 1
ATOM 787 O O . ILE A 1 95 ? -7.444 -0.518 4.706 1.00 97.81 95 ILE A O 1
ATOM 791 N N . VAL A 1 96 ? -5.313 -0.685 5.387 1.00 98.19 96 VAL A N 1
ATOM 792 C CA . VAL A 1 96 ? -5.650 -1.136 6.746 1.00 98.19 96 VAL A CA 1
ATOM 793 C C . VAL A 1 96 ? -6.395 -0.042 7.505 1.00 98.19 96 VAL A C 1
ATOM 795 O O . VAL A 1 96 ? -7.437 -0.312 8.100 1.00 98.19 96 VAL A O 1
ATOM 798 N N . ALA A 1 97 ? -5.904 1.198 7.454 1.00 97.12 97 ALA A N 1
ATOM 799 C CA . ALA A 1 97 ? -6.566 2.328 8.101 1.00 97.12 97 ALA A CA 1
ATOM 800 C C . ALA A 1 97 ? -7.967 2.589 7.522 1.00 97.12 97 ALA A C 1
ATOM 802 O O . ALA A 1 97 ? -8.914 2.837 8.271 1.00 97.12 97 ALA A O 1
ATOM 803 N N . ASP A 1 98 ? -8.113 2.512 6.199 1.00 97.00 98 ASP A N 1
ATOM 804 C CA . ASP A 1 98 ? -9.397 2.719 5.534 1.00 97.00 98 ASP A CA 1
ATOM 805 C C . ASP A 1 98 ? -10.383 1.576 5.835 1.00 97.00 98 ASP A C 1
ATOM 807 O O . ASP A 1 98 ? -11.548 1.852 6.117 1.00 97.00 98 ASP A O 1
ATOM 811 N N . HIS A 1 99 ? -9.924 0.318 5.859 1.00 97.38 99 HIS A N 1
ATOM 812 C CA . HIS A 1 99 ? -10.735 -0.840 6.250 1.00 97.38 99 HIS A CA 1
ATOM 813 C C . HIS A 1 99 ? -11.237 -0.708 7.691 1.00 97.38 99 HIS A C 1
ATOM 815 O O . HIS A 1 99 ? -12.432 -0.815 7.941 1.00 97.38 99 HIS A O 1
ATOM 821 N N . GLN A 1 100 ? -10.352 -0.373 8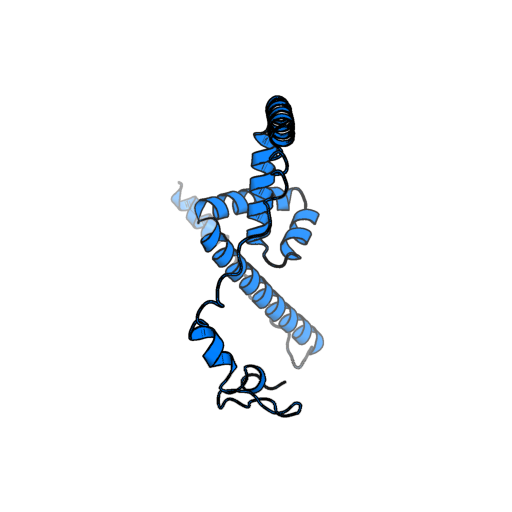.635 1.00 95.06 100 GLN A N 1
ATOM 822 C CA . GLN A 1 100 ? -10.741 -0.136 10.030 1.00 95.06 100 GLN A CA 1
ATOM 823 C C . GLN A 1 100 ? -11.767 0.993 10.146 1.00 95.06 100 GLN A C 1
ATOM 825 O O . GLN A 1 100 ? -12.707 0.913 10.933 1.00 95.06 100 GLN A O 1
ATOM 830 N N . ARG A 1 101 ? -11.617 2.057 9.350 1.00 94.38 101 ARG A N 1
ATOM 831 C CA . ARG A 1 101 ? -12.594 3.146 9.311 1.00 94.38 101 ARG A CA 1
ATOM 832 C C . ARG A 1 101 ? -13.953 2.669 8.795 1.00 94.38 101 ARG A C 1
ATOM 834 O O . ARG A 1 101 ? -14.969 3.077 9.350 1.00 94.38 101 ARG A O 1
ATOM 841 N N . ASP A 1 102 ? -13.976 1.836 7.762 1.00 93.81 102 ASP A N 1
ATOM 842 C CA . ASP A 1 102 ? -15.195 1.250 7.190 1.00 93.81 102 ASP A CA 1
ATOM 843 C C . ASP A 1 102 ? -15.897 0.320 8.198 1.00 93.81 102 ASP A C 1
ATOM 845 O O . ASP A 1 102 ? -17.107 0.431 8.420 1.00 93.81 102 ASP A O 1
ATOM 849 N N . GLU A 1 103 ? -15.127 -0.510 8.908 1.00 92.81 103 GLU A N 1
ATOM 850 C CA . GLU A 1 103 ? -15.624 -1.353 9.999 1.00 92.81 103 GLU A CA 1
ATOM 851 C C . GLU A 1 103 ? -16.222 -0.513 11.133 1.00 92.81 103 GLU A C 1
ATOM 853 O O . GLU A 1 103 ? -17.334 -0.789 11.585 1.00 92.81 103 GLU A O 1
ATOM 858 N N . LEU A 1 104 ? -15.533 0.550 11.560 1.00 90.44 104 LEU A N 1
ATOM 859 C CA . LEU A 1 104 ? -16.031 1.458 12.594 1.00 90.44 104 LEU A CA 1
ATOM 860 C C . LEU A 1 104 ? -17.329 2.144 12.166 1.00 90.44 104 LEU A C 1
ATOM 862 O O . LEU A 1 104 ? -18.277 2.195 12.943 1.00 90.44 104 LEU A O 1
ATOM 866 N N . VAL A 1 105 ? -17.404 2.648 10.933 1.00 88.75 105 VAL A N 1
ATOM 867 C CA . VAL A 1 105 ? -18.628 3.275 10.408 1.00 88.75 105 VAL A CA 1
ATOM 868 C C . VAL A 1 105 ? -19.787 2.280 10.368 1.00 88.75 105 VAL A C 1
ATOM 870 O O . VAL A 1 105 ? -20.919 2.658 10.659 1.00 88.75 105 VAL A O 1
ATOM 873 N N . THR A 1 106 ? -19.510 1.014 10.060 1.00 88.31 106 THR A N 1
ATOM 874 C CA . THR A 1 106 ? -20.523 -0.050 10.030 1.00 88.31 106 THR A CA 1
ATOM 875 C C . THR A 1 106 ? -20.995 -0.446 11.433 1.00 88.31 106 THR A C 1
ATOM 877 O O . THR A 1 106 ? -22.158 -0.803 11.618 1.00 88.31 106 THR A O 1
ATOM 880 N N . GLN A 1 107 ? -20.111 -0.386 12.431 1.00 86.50 107 GLN A N 1
ATOM 881 C CA . GLN A 1 107 ? -20.410 -0.790 13.808 1.00 86.50 107 GLN A CA 1
ATOM 882 C C . GLN A 1 107 ? -21.046 0.325 14.650 1.00 86.50 107 GLN A C 1
ATOM 884 O O . GLN A 1 107 ? -21.835 0.025 15.547 1.00 86.50 107 GLN A O 1
ATOM 889 N N . LEU A 1 108 ? -20.722 1.593 14.376 1.00 84.12 108 LEU A N 1
ATOM 890 C CA . LEU A 1 108 ? -21.199 2.736 15.155 1.00 84.12 108 LEU A CA 1
ATOM 891 C C . LEU A 1 108 ? -22.698 2.975 14.957 1.00 84.12 108 LEU A C 1
ATOM 893 O O . LEU A 1 108 ? -23.170 3.275 13.858 1.00 84.12 108 LEU A O 1
ATOM 897 N N . LYS A 1 109 ? -23.449 2.932 16.057 1.00 84.25 109 LYS A N 1
ATOM 898 C CA . LYS A 1 109 ? -24.867 3.293 16.093 1.00 84.25 109 LYS A CA 1
ATOM 899 C C . LYS A 1 109 ? -25.040 4.767 16.473 1.00 84.25 109 LYS A C 1
ATOM 901 O O . LYS A 1 109 ? -24.195 5.341 17.159 1.00 84.25 109 LYS A O 1
ATOM 906 N N . PRO A 1 110 ? -26.174 5.400 16.118 1.00 78.19 110 PRO A N 1
ATOM 907 C CA . PRO A 1 110 ? -26.491 6.764 16.562 1.00 78.19 110 PRO A CA 1
ATOM 908 C C . PRO A 1 110 ? -26.448 6.948 18.091 1.00 78.19 110 PRO A C 1
ATOM 910 O O . PRO A 1 110 ? -26.152 8.035 18.587 1.00 78.19 110 PRO A O 1
ATOM 913 N N . GLU A 1 111 ? -26.726 5.878 18.833 1.00 82.50 111 GLU A N 1
ATOM 914 C CA . GLU A 1 111 ? -26.691 5.814 20.297 1.00 82.50 111 GLU A CA 1
ATOM 915 C C . GLU A 1 111 ? -25.264 5.987 20.851 1.00 82.50 111 GLU A C 1
ATOM 917 O O . GLU A 1 111 ? -25.068 6.705 21.835 1.00 82.50 111 GLU A O 1
ATOM 922 N N . ASP A 1 112 ? -24.253 5.440 20.168 1.00 80.69 112 ASP A N 1
ATOM 923 C CA . ASP A 1 112 ? -22.842 5.546 20.564 1.00 80.69 112 ASP A CA 1
ATOM 924 C C . ASP A 1 112 ? -22.345 6.995 20.480 1.00 80.69 112 ASP A C 1
ATOM 926 O O . ASP A 1 112 ? -21.579 7.461 21.327 1.00 80.69 112 ASP A O 1
ATOM 930 N N . PHE A 1 113 ? -22.851 7.765 19.511 1.00 78.62 113 PHE A N 1
ATOM 931 C CA . PHE A 1 113 ? -22.553 9.194 19.398 1.00 78.62 113 PHE A CA 1
ATOM 932 C C . PHE A 1 113 ? -23.150 10.014 20.548 1.00 78.62 113 PHE A C 1
ATOM 934 O O . PHE A 1 113 ? -22.540 10.997 20.984 1.00 78.62 113 PHE A O 1
ATOM 941 N N . GLN A 1 114 ? -24.331 9.640 21.056 1.00 81.69 114 GLN A N 1
ATOM 942 C CA . GLN A 1 114 ? -24.906 10.294 22.235 1.00 81.69 114 GLN A CA 1
ATOM 943 C C . GLN A 1 114 ? -24.112 9.955 23.496 1.00 81.69 114 GLN A C 1
ATOM 945 O O . GLN A 1 114 ? -23.786 10.865 24.260 1.00 81.69 114 GLN A O 1
ATOM 950 N N . ALA A 1 115 ? -23.732 8.686 23.674 1.00 82.00 115 ALA A N 1
ATOM 951 C CA . ALA A 1 115 ? -22.892 8.251 24.786 1.00 82.00 115 ALA A CA 1
ATOM 952 C C . ALA A 1 115 ? -21.521 8.951 24.775 1.00 82.00 115 ALA A C 1
ATOM 954 O O . ALA A 1 115 ? -21.076 9.457 25.806 1.00 82.00 115 ALA A O 1
ATOM 955 N N . PHE A 1 116 ? -20.889 9.079 23.603 1.00 86.00 116 PHE A N 1
ATOM 956 C CA . PHE A 1 116 ? -19.622 9.797 23.455 1.00 86.00 116 PHE A CA 1
ATOM 957 C C . PHE A 1 116 ? -19.751 11.291 23.785 1.00 86.00 116 PHE A C 1
ATOM 959 O O . PHE A 1 116 ? -18.909 11.842 24.498 1.00 86.00 116 PHE A O 1
ATOM 966 N N . ARG A 1 117 ? -20.826 11.959 23.332 1.00 84.19 117 ARG A N 1
ATOM 967 C CA . ARG A 1 117 ? -21.082 13.363 23.700 1.00 84.19 117 ARG A CA 1
ATOM 968 C C . ARG A 1 117 ? -21.327 13.539 25.196 1.00 84.19 117 ARG A C 1
ATOM 970 O O . ARG A 1 117 ? -20.782 14.475 25.775 1.00 84.19 117 ARG A O 1
ATOM 977 N N . ALA A 1 118 ? -22.105 12.657 25.818 1.00 84.44 118 ALA A N 1
ATOM 978 C CA . ALA A 1 118 ? -22.358 12.701 27.256 1.00 84.44 118 ALA A CA 1
ATOM 979 C C . ALA A 1 118 ? -21.066 12.489 28.063 1.00 84.44 118 ALA A C 1
ATOM 981 O O . ALA A 1 118 ? -20.809 13.220 29.018 1.00 84.44 118 ALA A O 1
ATOM 982 N N . TRP A 1 119 ? -20.207 11.556 27.639 1.00 85.62 119 TRP A N 1
ATOM 983 C CA . TRP A 1 119 ? -18.888 11.345 28.237 1.00 85.62 119 TRP A CA 1
ATOM 984 C C . TRP A 1 119 ? -17.972 12.567 28.089 1.00 85.62 119 TRP A C 1
ATOM 986 O O . TRP A 1 119 ? -17.361 12.981 29.073 1.00 85.62 119 TRP A O 1
ATOM 996 N N . GLN A 1 120 ? -17.913 13.198 26.909 1.00 86.81 120 GLN A N 1
ATOM 997 C CA . GLN A 1 120 ? -17.135 14.432 26.733 1.00 86.81 120 GLN A CA 1
ATOM 998 C C . GLN A 1 120 ? -17.638 15.563 27.637 1.00 86.81 120 GLN A C 1
ATOM 1000 O O . GLN A 1 120 ? -16.832 16.269 28.240 1.00 86.81 120 GLN A O 1
ATOM 1005 N N . GLN A 1 121 ? -18.957 15.733 27.759 1.00 84.00 121 GLN A N 1
ATOM 1006 C CA . GLN A 1 121 ? -19.544 16.734 28.654 1.00 84.00 121 GLN A CA 1
ATOM 1007 C C . GLN A 1 121 ? -19.228 16.435 30.126 1.00 84.00 121 GLN A C 1
ATOM 1009 O O . GLN A 1 121 ? -18.900 17.352 30.878 1.00 84.00 121 GLN A O 1
ATOM 1014 N N . ALA A 1 122 ? -19.253 15.161 30.524 1.00 79.50 122 ALA A N 1
ATOM 1015 C CA . ALA A 1 122 ? -18.862 14.736 31.863 1.00 79.50 122 ALA A CA 1
ATOM 1016 C C . ALA A 1 122 ? -17.363 14.968 32.135 1.00 79.50 122 ALA A C 1
ATOM 1018 O O . ALA A 1 122 ? -17.013 15.419 33.220 1.00 79.50 122 ALA A O 1
ATOM 1019 N N . GLN A 1 123 ? -16.476 14.740 31.159 1.00 77.25 123 GLN A N 1
ATOM 1020 C CA . GLN A 1 123 ? -15.048 15.055 31.301 1.00 77.25 123 GLN A CA 1
ATOM 1021 C C . GLN A 1 123 ? -14.770 16.559 31.353 1.00 77.25 123 GLN A C 1
ATOM 1023 O O . GLN A 1 123 ? -13.946 16.996 32.151 1.00 77.25 123 GLN A O 1
ATOM 1028 N N . ALA A 1 124 ? -15.474 17.364 30.556 1.00 68.94 124 ALA A N 1
ATOM 1029 C CA . ALA A 1 124 ? -15.336 18.820 30.580 1.00 68.94 124 ALA A CA 1
ATOM 1030 C C . ALA A 1 124 ? -15.772 19.436 31.926 1.00 68.94 124 ALA A C 1
ATOM 1032 O O . ALA A 1 124 ? -15.279 20.502 32.298 1.00 68.94 124 ALA A O 1
ATOM 1033 N N . ALA A 1 125 ? -16.657 18.760 32.667 1.00 61.72 125 ALA A N 1
ATOM 1034 C CA . ALA A 1 125 ? -17.053 19.131 34.026 1.00 61.72 125 ALA A CA 1
ATOM 1035 C C . ALA A 1 125 ? -16.014 18.741 35.098 1.00 61.72 125 ALA A C 1
ATOM 1037 O O . ALA A 1 125 ? -16.048 19.280 36.202 1.00 61.72 125 ALA A O 1
ATOM 1038 N N . ILE A 1 126 ? -15.066 17.854 34.775 1.00 62.12 126 ILE A N 1
ATOM 1039 C CA . ILE A 1 126 ? -13.923 17.477 35.620 1.00 62.12 126 ILE A CA 1
ATOM 1040 C C . ILE A 1 126 ? -12.678 18.221 35.106 1.00 62.12 126 ILE A C 1
ATOM 1042 O O . ILE A 1 126 ? -11.624 17.639 34.865 1.00 62.12 126 ILE A O 1
ATOM 1046 N N . GLN A 1 127 ? -12.779 19.536 34.896 1.00 61.50 127 GLN A N 1
ATOM 1047 C CA . GLN A 1 127 ? -11.563 20.345 34.878 1.00 61.50 127 GLN A CA 1
ATOM 1048 C C . GLN A 1 127 ? -11.003 20.375 36.305 1.00 61.50 127 GLN A C 1
ATOM 1050 O O . GLN A 1 127 ? -11.769 20.613 37.244 1.00 61.50 127 GLN A O 1
ATOM 1055 N N . PRO A 1 128 ? -9.695 20.136 36.511 1.00 57.62 128 PRO A N 1
ATOM 1056 C CA . PRO A 1 128 ? -9.104 20.311 37.823 1.00 57.62 128 PRO A CA 1
ATOM 1057 C C . PRO A 1 128 ? -9.311 21.768 38.224 1.00 57.62 128 PRO A C 1
ATOM 1059 O O . PRO A 1 128 ? -8.876 22.687 37.530 1.00 57.62 128 PRO A O 1
ATOM 1062 N N . VAL A 1 129 ? -10.012 21.967 39.340 1.00 56.16 129 VAL A N 1
ATOM 1063 C CA . VAL A 1 129 ? -10.085 23.255 40.024 1.00 56.16 129 VAL A CA 1
ATOM 1064 C C . VAL A 1 129 ? -8.648 23.745 40.142 1.00 56.16 129 VAL A C 1
ATOM 1066 O O . VAL A 1 129 ? -7.812 23.038 40.712 1.00 56.16 129 VAL A O 1
ATOM 1069 N N . ALA A 1 130 ? -8.342 24.891 39.529 1.00 55.56 130 ALA A N 1
ATOM 1070 C CA . ALA A 1 130 ? -7.028 25.503 39.631 1.00 55.56 130 ALA A CA 1
ATOM 1071 C C . ALA A 1 130 ? -6.644 25.521 41.113 1.00 55.56 130 ALA A C 1
ATOM 1073 O O . ALA A 1 130 ? -7.357 26.102 41.937 1.00 55.56 130 ALA A O 1
ATOM 1074 N N . ALA A 1 131 ? -5.571 24.806 41.455 1.00 57.91 131 ALA A N 1
ATOM 1075 C CA . ALA A 1 131 ? -5.066 24.791 42.813 1.00 57.91 131 ALA A CA 1
ATOM 1076 C C . ALA A 1 131 ? -4.846 26.252 43.247 1.00 57.91 131 ALA A C 1
ATOM 1078 O O . ALA A 1 131 ? -4.304 27.033 42.454 1.00 57.91 131 ALA A O 1
ATOM 1079 N N . PRO A 1 132 ? -5.270 26.653 44.461 1.00 60.72 132 PRO A N 1
ATOM 1080 C CA . PRO A 1 132 ? -4.956 27.983 44.965 1.00 60.72 132 PRO A CA 1
ATOM 1081 C C . PRO A 1 132 ? -3.435 28.186 44.880 1.00 60.72 132 PRO A C 1
ATOM 1083 O O . PRO A 1 132 ? -2.696 27.222 45.108 1.00 60.72 132 PRO A O 1
ATOM 1086 N N . PRO A 1 133 ? -2.949 29.389 44.517 1.00 55.22 133 PRO A N 1
ATOM 1087 C CA . PRO A 1 133 ? -1.523 29.624 44.342 1.00 55.22 133 PRO A CA 1
ATOM 1088 C C . PRO A 1 133 ? -0.792 29.217 45.621 1.00 55.22 133 PRO A C 1
ATOM 1090 O O . PRO A 1 133 ? -1.005 29.791 46.689 1.00 55.22 133 PRO A O 1
ATOM 1093 N N . ALA A 1 134 ? 0.032 28.175 45.511 1.00 54.69 134 ALA A N 1
ATOM 1094 C CA . ALA A 1 134 ? 0.865 27.713 46.602 1.00 54.69 134 ALA A CA 1
ATOM 1095 C C . ALA A 1 134 ? 1.796 28.857 47.020 1.00 54.69 134 ALA A C 1
ATOM 1097 O O . ALA A 1 134 ? 2.448 29.480 46.178 1.00 54.69 134 ALA A O 1
ATOM 1098 N N . ALA A 1 135 ? 1.846 29.131 48.324 1.00 62.97 135 ALA A N 1
ATOM 1099 C CA . ALA A 1 135 ? 2.831 30.028 48.909 1.00 62.97 135 ALA A CA 1
ATOM 1100 C C . ALA A 1 135 ? 4.244 29.632 48.446 1.00 62.97 135 ALA A C 1
ATOM 1102 O O . ALA A 1 135 ? 4.556 28.445 48.315 1.00 62.97 135 ALA A O 1
ATOM 1103 N N . ALA A 1 136 ? 5.073 30.644 48.179 1.00 57.00 136 ALA A N 1
ATOM 1104 C CA . ALA A 1 136 ? 6.414 30.488 47.629 1.00 57.00 136 ALA A CA 1
ATOM 1105 C C . ALA A 1 136 ? 7.221 29.409 48.384 1.00 57.00 136 ALA A C 1
ATOM 1107 O O . ALA A 1 136 ? 7.272 29.436 49.618 1.00 57.00 136 ALA A O 1
ATOM 1108 N N . PRO A 1 137 ? 7.858 28.457 47.676 1.00 56.97 137 PRO A N 1
ATOM 1109 C CA . PRO A 1 137 ? 8.645 27.421 48.324 1.00 56.97 137 PRO A CA 1
ATOM 1110 C C . PRO A 1 137 ? 9.878 28.035 49.011 1.00 56.97 137 PRO A C 1
ATOM 1112 O O . PRO A 1 137 ? 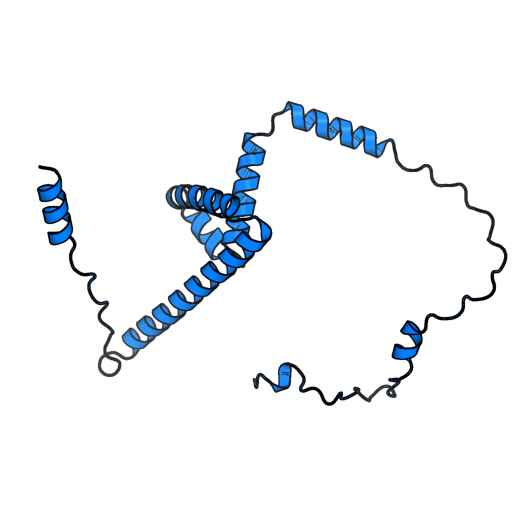10.517 28.923 48.438 1.00 56.97 137 PRO A O 1
ATOM 1115 N N . PRO A 1 138 ? 10.262 27.560 50.211 1.00 61.34 138 PRO A N 1
ATOM 1116 C CA . PRO A 1 138 ? 11.519 27.955 50.828 1.00 61.34 138 PRO A CA 1
ATOM 1117 C C . PRO A 1 138 ? 12.693 27.540 49.934 1.00 61.34 138 PRO A C 1
ATOM 1119 O O . PRO A 1 138 ? 12.712 26.446 49.363 1.00 61.34 138 PRO A O 1
ATOM 1122 N N . ASN A 1 139 ? 13.657 28.453 49.825 1.00 58.50 139 ASN A N 1
ATOM 1123 C CA . ASN A 1 139 ? 14.866 28.372 49.014 1.00 58.50 139 ASN A CA 1
ATOM 1124 C C . ASN A 1 139 ? 15.598 27.032 49.241 1.00 58.50 139 ASN A C 1
ATOM 1126 O O . ASN A 1 139 ? 16.265 26.849 50.261 1.00 58.50 139 ASN A O 1
ATOM 1130 N N . ARG A 1 140 ? 15.449 26.069 48.320 1.00 59.28 140 ARG A N 1
ATOM 1131 C CA . ARG A 1 140 ? 16.230 24.824 48.348 1.00 59.28 140 ARG A CA 1
ATOM 1132 C C . ARG A 1 140 ? 17.616 25.096 47.755 1.00 59.28 140 ARG A C 1
ATOM 1134 O O . ARG A 1 140 ? 17.692 25.751 46.715 1.00 59.28 140 ARG A O 1
ATOM 1141 N N . PRO A 1 141 ? 18.701 24.580 48.359 1.00 65.31 141 PRO A N 1
ATOM 1142 C CA . PRO A 1 141 ? 20.017 24.624 47.734 1.00 65.31 141 PRO A CA 1
ATOM 1143 C C . PRO A 1 141 ? 19.982 23.892 46.380 1.00 65.31 141 PRO A C 1
ATOM 1145 O O . PRO A 1 141 ? 19.216 22.933 46.224 1.00 65.31 141 PRO A O 1
ATOM 1148 N N . PRO A 1 142 ? 20.775 24.337 45.388 1.00 63.25 142 PRO A N 1
ATOM 1149 C CA . PRO A 1 142 ? 20.760 23.748 44.057 1.00 63.25 142 PRO A CA 1
ATOM 1150 C C . PRO A 1 142 ? 21.119 22.263 44.131 1.00 63.25 142 PRO A C 1
ATOM 1152 O O . PRO A 1 142 ? 22.102 21.874 44.763 1.00 63.25 142 PRO A O 1
ATOM 1155 N N . ALA A 1 143 ? 20.305 21.436 43.475 1.00 64.62 143 ALA A N 1
ATOM 1156 C CA . ALA A 1 143 ? 20.560 20.010 43.358 1.00 64.62 143 ALA A CA 1
ATOM 1157 C C . ALA A 1 143 ? 21.915 19.762 42.664 1.00 64.62 143 ALA A C 1
ATOM 1159 O O . ALA A 1 143 ? 22.267 20.492 41.727 1.00 64.62 143 ALA A O 1
ATOM 1160 N N . PRO A 1 144 ? 22.678 18.733 43.079 1.00 68.25 144 PRO A N 1
ATOM 1161 C CA . PRO A 1 144 ? 23.883 18.338 42.368 1.00 68.25 144 PRO A CA 1
ATOM 1162 C C . PRO A 1 144 ? 23.520 17.949 40.931 1.00 68.25 144 PRO A C 1
ATOM 1164 O O . PRO A 1 144 ? 22.585 17.185 40.684 1.00 68.25 144 PRO A O 1
ATOM 1167 N N . ARG A 1 145 ? 24.249 18.525 39.970 1.00 59.75 145 ARG A N 1
ATOM 1168 C CA . ARG A 1 145 ? 24.053 18.263 38.541 1.00 59.75 145 ARG A CA 1
ATOM 1169 C C . ARG A 1 145 ? 24.256 16.773 38.266 1.00 59.75 145 ARG A C 1
ATOM 1171 O O . ARG A 1 145 ? 25.256 16.199 38.688 1.00 59.75 145 ARG A O 1
ATOM 1178 N N . SER A 1 146 ? 23.325 16.168 37.532 1.00 52.91 146 SER A N 1
ATOM 1179 C CA . SER A 1 146 ? 23.477 14.792 37.053 1.00 52.91 146 SER A CA 1
ATOM 1180 C C . SER A 1 146 ? 24.702 14.680 36.129 1.00 52.91 146 SER A C 1
ATOM 1182 O O . SER A 1 146 ? 24.908 15.568 35.296 1.00 52.91 146 SER A O 1
ATOM 1184 N N . PRO A 1 147 ? 25.496 13.597 36.211 1.00 56.38 147 PRO A N 1
ATOM 1185 C CA . PRO A 1 147 ? 26.712 13.421 35.408 1.00 56.38 147 PRO A CA 1
ATOM 1186 C C . PRO A 1 147 ? 26.448 13.354 33.889 1.00 56.38 147 PRO A C 1
ATOM 1188 O O . PRO A 1 147 ? 27.346 13.629 33.100 1.00 56.38 147 PRO A O 1
ATOM 1191 N N . MET A 1 148 ? 25.203 13.112 33.459 1.00 52.47 148 MET A N 1
ATOM 1192 C CA . MET A 1 148 ? 24.769 13.245 32.056 1.00 52.47 148 MET A CA 1
ATOM 1193 C C . MET A 1 148 ? 24.929 14.674 31.500 1.00 52.47 148 MET A C 1
ATOM 1195 O O . MET A 1 148 ? 25.184 14.845 30.313 1.00 52.47 148 MET A O 1
ATOM 1199 N N . SER A 1 149 ? 24.843 15.714 32.339 1.00 54.56 149 SER A N 1
ATOM 1200 C CA . SER A 1 149 ? 25.048 17.109 31.914 1.00 54.56 149 SER A CA 1
ATOM 1201 C C . SER A 1 149 ? 26.528 17.503 31.808 1.00 54.56 149 SER A C 1
ATOM 1203 O O . SER A 1 149 ? 26.828 18.587 31.315 1.00 54.56 149 SER A O 1
ATOM 1205 N N . GLN A 1 150 ? 27.457 16.654 32.266 1.00 47.31 150 GLN A N 1
ATOM 1206 C CA . GLN A 1 150 ? 28.903 16.883 32.132 1.00 47.31 150 GLN A CA 1
ATOM 1207 C C . GLN A 1 150 ? 29.486 16.276 30.848 1.00 47.31 150 GLN A C 1
ATOM 1209 O O . GLN A 1 150 ? 30.541 16.719 30.406 1.00 47.31 150 GLN A O 1
ATOM 1214 N N . LEU A 1 151 ? 28.767 15.369 30.176 1.00 50.59 151 LEU A N 1
ATOM 1215 C CA . LEU A 1 151 ? 29.129 14.915 28.826 1.00 50.59 151 LEU A CA 1
ATOM 1216 C C . LEU A 1 151 ? 28.911 16.008 27.764 1.00 50.59 151 LEU A C 1
ATOM 1218 O O . LEU A 1 151 ? 29.630 16.049 26.775 1.00 50.59 151 LEU A O 1
ATOM 1222 N N . ALA A 1 152 ? 28.009 16.963 28.012 1.00 50.19 152 ALA A N 1
ATOM 1223 C CA . ALA A 1 152 ? 27.862 18.163 27.182 1.00 50.19 152 ALA A CA 1
ATOM 1224 C C . ALA A 1 152 ? 28.975 19.213 27.410 1.00 50.19 152 ALA A C 1
ATOM 1226 O O . ALA A 1 152 ? 29.063 20.186 26.667 1.00 50.19 152 ALA A O 1
ATOM 1227 N N . ALA A 1 153 ? 29.828 19.034 28.429 1.00 49.09 153 ALA A N 1
ATOM 1228 C CA . ALA A 1 153 ? 30.906 19.963 28.784 1.00 49.09 153 ALA A CA 1
ATOM 1229 C C . ALA A 1 153 ? 32.314 19.443 28.429 1.00 49.09 153 ALA A C 1
ATOM 1231 O O . ALA A 1 153 ? 33.302 20.116 28.711 1.00 49.09 153 ALA A O 1
ATOM 1232 N N . ALA A 1 154 ? 32.411 18.290 27.763 1.00 48.72 154 ALA A N 1
ATOM 1233 C CA . ALA A 1 154 ? 33.631 17.798 27.124 1.00 48.72 154 ALA A CA 1
ATOM 1234 C C . ALA A 1 154 ? 33.484 17.884 2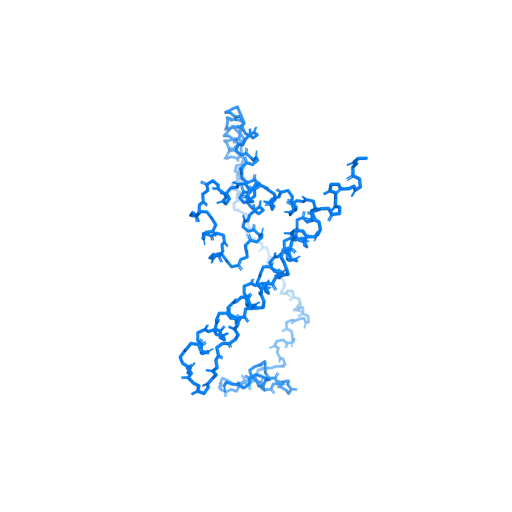5.595 1.00 48.72 154 ALA A C 1
ATOM 1236 O O . ALA A 1 154 ? 33.577 16.895 24.880 1.00 48.72 154 ALA A O 1
ATOM 1237 N N . GLY A 1 155 ? 33.172 19.079 25.099 1.00 45.00 155 GLY A N 1
ATOM 1238 C CA . GLY A 1 155 ? 32.970 19.318 23.667 1.00 45.00 155 GLY A CA 1
ATOM 1239 C C . GLY A 1 155 ? 32.715 20.780 23.314 1.00 45.00 155 GLY A C 1
ATOM 1240 O O . GLY A 1 155 ? 32.124 21.062 22.280 1.00 45.00 155 GLY A O 1
ATOM 1241 N N . GLY A 1 156 ? 33.123 21.713 24.182 1.00 40.53 156 GLY A N 1
ATOM 1242 C CA . GLY A 1 156 ? 33.016 23.147 23.932 1.00 40.53 156 GLY A CA 1
ATOM 1243 C C . GLY A 1 156 ? 34.045 23.599 22.902 1.00 40.53 156 GLY A C 1
ATOM 1244 O O . GLY A 1 156 ? 35.065 24.188 23.257 1.00 40.53 156 GLY A O 1
ATOM 1245 N N . SER A 1 157 ? 33.790 23.313 21.629 1.00 44.91 157 SER A N 1
ATOM 1246 C CA . SER A 1 157 ? 34.403 24.044 20.531 1.00 44.91 157 SER A CA 1
ATOM 1247 C C . SER A 1 157 ? 34.008 25.520 20.631 1.00 44.91 157 SER A C 1
ATOM 1249 O O . SER A 1 157 ? 32.863 25.876 20.914 1.00 44.91 157 SER A O 1
ATOM 1251 N N . LYS A 1 158 ? 34.986 26.404 20.414 1.00 44.47 158 LYS A N 1
ATOM 1252 C CA . LYS A 1 158 ? 34.742 27.834 20.186 1.00 44.47 158 LYS A CA 1
ATOM 1253 C C . LYS A 1 158 ? 33.714 27.989 19.048 1.00 44.47 158 LYS A C 1
ATOM 1255 O O . LYS A 1 158 ? 33.718 27.157 18.137 1.00 44.47 158 LYS A O 1
ATOM 1260 N N . PRO A 1 159 ? 32.870 29.039 19.047 1.00 40.12 159 PRO A N 1
ATOM 1261 C CA . PRO A 1 159 ? 31.992 29.304 17.910 1.00 40.12 159 PRO A CA 1
ATOM 1262 C C . PRO A 1 159 ? 32.856 29.423 16.645 1.00 40.12 159 PRO A C 1
ATOM 1264 O O . PRO A 1 159 ? 33.735 30.281 16.578 1.00 40.12 159 PRO A O 1
ATOM 1267 N N . GLY A 1 160 ? 32.664 28.498 15.699 1.00 53.88 160 GLY A N 1
ATOM 1268 C CA . GLY A 1 160 ? 33.494 28.347 14.495 1.00 53.88 160 GLY A CA 1
ATOM 1269 C C . GLY A 1 160 ? 34.285 27.034 14.371 1.00 53.88 160 GLY A C 1
ATOM 1270 O O . GLY A 1 160 ? 35.024 26.885 13.404 1.00 53.88 160 GLY A O 1
ATOM 1271 N N . GLN A 1 161 ? 34.151 26.079 15.299 1.00 44.50 161 GLN A N 1
ATOM 1272 C CA . GLN A 1 161 ? 34.716 24.730 15.150 1.00 44.50 161 GLN A CA 1
ATOM 1273 C C . GLN A 1 161 ? 33.624 23.663 15.273 1.00 44.50 161 GLN A C 1
ATOM 1275 O O . GLN A 1 161 ? 33.113 23.395 16.359 1.00 44.50 161 GLN A O 1
ATOM 1280 N N . GLU A 1 162 ? 33.277 23.029 14.158 1.00 49.94 162 GLU A N 1
ATOM 1281 C CA . GLU A 1 162 ? 32.508 21.788 14.180 1.00 49.94 162 GLU A CA 1
ATOM 1282 C C . GLU A 1 162 ? 33.395 20.669 14.755 1.00 49.94 162 GLU A C 1
ATOM 1284 O O . GLU A 1 162 ? 34.529 20.488 14.298 1.00 49.94 162 GLU A O 1
ATOM 1289 N N . PRO A 1 163 ? 32.940 19.933 15.784 1.00 46.00 163 PRO A N 1
ATOM 1290 C CA . PRO A 1 163 ? 33.661 18.773 16.277 1.00 46.00 163 PRO A CA 1
ATOM 1291 C C . PRO A 1 163 ? 33.571 17.658 15.232 1.00 46.00 163 PRO A C 1
ATOM 1293 O O . PRO A 1 163 ? 32.578 16.939 15.138 1.00 46.00 163 PRO A O 1
ATOM 1296 N N . VAL A 1 164 ? 34.632 17.520 14.437 1.00 51.44 164 VAL A N 1
ATOM 1297 C CA . VAL A 1 164 ? 34.824 16.394 13.523 1.00 51.44 164 VAL A CA 1
ATOM 1298 C C . VAL A 1 164 ? 35.126 15.160 14.370 1.00 51.44 164 VAL A C 1
ATOM 1300 O O . VAL A 1 164 ? 36.258 14.939 14.800 1.00 51.44 164 VAL A O 1
ATOM 1303 N N . TYR A 1 165 ? 34.100 14.364 14.658 1.00 44.28 165 TYR A N 1
ATOM 1304 C CA . TYR A 1 165 ? 34.314 13.002 15.133 1.00 44.28 165 TYR A CA 1
ATOM 1305 C C . TYR A 1 165 ? 34.882 12.165 13.977 1.00 44.28 165 TYR A C 1
ATOM 1307 O O . TYR A 1 165 ? 34.412 12.305 12.848 1.00 44.28 165 TYR A O 1
ATOM 1315 N N . PRO A 1 166 ? 35.850 11.262 14.219 1.00 54.84 166 PRO A N 1
ATOM 1316 C CA . PRO A 1 166 ? 36.344 10.322 13.217 1.00 54.84 166 PRO A CA 1
ATOM 1317 C C . PRO A 1 166 ? 35.333 9.180 13.018 1.00 54.84 166 PRO A C 1
ATOM 1319 O O . PRO A 1 166 ? 35.639 8.005 13.188 1.00 54.84 166 PRO A O 1
ATOM 1322 N N . GLY A 1 167 ? 34.094 9.533 12.703 1.00 56.47 167 GLY A N 1
ATOM 1323 C CA . GLY A 1 167 ? 33.112 8.653 12.099 1.00 56.47 167 GLY A CA 1
ATOM 1324 C C . GLY A 1 167 ? 32.760 9.291 10.769 1.00 56.47 167 GLY A C 1
ATOM 1325 O O . GLY A 1 167 ? 32.387 10.460 10.748 1.00 56.47 167 GLY A O 1
ATOM 1326 N N . LYS A 1 168 ? 32.929 8.557 9.666 1.00 56.53 168 LYS A N 1
ATOM 1327 C CA . LYS A 1 168 ? 32.433 8.975 8.349 1.00 56.53 168 LYS A CA 1
ATOM 1328 C C . LYS A 1 168 ? 31.001 9.486 8.534 1.00 56.53 168 LYS A C 1
ATOM 1330 O O . LYS A 1 168 ? 30.155 8.725 9.010 1.00 56.53 168 LYS A O 1
ATOM 1335 N N . ALA A 1 169 ? 30.742 10.757 8.227 1.00 61.75 169 ALA A N 1
ATOM 1336 C CA . ALA A 1 169 ? 29.372 11.253 8.197 1.00 61.75 169 ALA A CA 1
ATOM 1337 C C . ALA A 1 169 ? 28.575 10.379 7.214 1.00 61.75 169 ALA A C 1
ATOM 1339 O O . ALA A 1 169 ? 29.144 9.873 6.249 1.00 61.75 169 ALA A O 1
ATOM 1340 N N . PHE A 1 170 ? 27.275 10.178 7.444 1.00 59.53 170 PHE A N 1
ATOM 1341 C CA . PHE A 1 170 ? 26.413 9.408 6.531 1.00 59.53 170 PHE A CA 1
ATOM 1342 C C . PHE A 1 170 ? 26.562 9.880 5.068 1.00 59.53 170 PHE A C 1
ATOM 1344 O O . PHE A 1 170 ? 26.620 9.069 4.148 1.00 59.53 170 PHE A O 1
ATOM 1351 N N . GLU A 1 171 ? 26.756 11.187 4.887 1.00 64.00 171 GLU A N 1
ATOM 1352 C CA . GLU A 1 171 ? 27.009 11.862 3.609 1.00 64.00 171 GLU A CA 1
ATOM 1353 C C . GLU A 1 171 ? 28.343 11.472 2.928 1.00 64.00 171 GLU A C 1
ATOM 1355 O O . GLU A 1 171 ? 28.453 11.561 1.712 1.00 64.00 171 GLU A O 1
ATOM 1360 N N . ASP A 1 172 ? 29.354 10.999 3.670 1.00 64.44 172 ASP A N 1
ATOM 1361 C CA . ASP A 1 172 ? 30.642 10.540 3.110 1.00 64.44 172 ASP A CA 1
ATOM 1362 C C . ASP A 1 172 ? 30.591 9.091 2.590 1.00 64.44 172 ASP A C 1
ATOM 1364 O O . ASP A 1 172 ? 31.530 8.629 1.934 1.00 64.44 172 ASP A O 1
ATOM 1368 N N . VAL A 1 173 ? 29.541 8.338 2.934 1.00 63.88 173 VAL A N 1
ATOM 1369 C CA . VAL A 1 173 ? 29.342 6.943 2.497 1.00 63.88 173 VAL A CA 1
ATOM 1370 C C . VAL A 1 173 ? 28.578 6.890 1.171 1.00 63.88 173 VAL A C 1
ATOM 1372 O O . VAL A 1 173 ? 28.756 5.951 0.395 1.00 63.88 173 VAL A O 1
ATOM 1375 N N . PHE A 1 174 ? 27.782 7.921 0.882 1.00 56.12 174 PHE A N 1
ATOM 1376 C CA . PHE A 1 174 ? 26.990 8.043 -0.337 1.00 56.12 174 PHE A CA 1
ATOM 1377 C C . PHE A 1 174 ? 27.409 9.307 -1.099 1.00 56.12 174 PHE A C 1
ATOM 1379 O O . PHE A 1 174 ? 26.848 10.375 -0.859 1.00 56.12 174 PHE A O 1
ATOM 1386 N N . PRO A 1 175 ? 28.411 9.223 -1.995 1.00 60.22 175 PRO A N 1
ATOM 1387 C CA . PRO A 1 175 ? 28.803 10.370 -2.807 1.00 60.22 175 PRO A CA 1
ATOM 1388 C C . PRO A 1 175 ? 27.616 10.850 -3.659 1.00 60.22 175 PRO A C 1
ATOM 1390 O O . PRO A 1 175 ? 26.910 10.030 -4.248 1.00 60.22 175 PRO A O 1
ATOM 1393 N N . LYS A 1 176 ? 27.404 12.173 -3.687 1.00 54.50 176 LYS A N 1
ATOM 1394 C CA . LYS A 1 176 ? 26.442 12.853 -4.571 1.00 54.50 176 LYS A CA 1
ATOM 1395 C C . LYS A 1 176 ? 26.752 12.636 -6.047 1.00 54.50 176 LYS A C 1
ATOM 1397 O O . LYS A 1 176 ? 27.954 12.656 -6.396 1.00 54.50 176 LYS A O 1
#

pLDDT: mean 78.83, std 18.27, range [40.12, 98.19]

Foldseek 3Di:
DVVVVVVVVVVPPPDDPDPDQDDCVVCVPSNVVVVVVVVVVVVLVVQQVVLLVVLCVVPNDVLLVVLVVVVVVVCVVDVPVVVVLSPDSRSSVVSSVVVVVVVCVVPDDPVVVVVVVVVVVVVVVPDPDPDDPDDDDPDDDDDDDDCVVCVVVVDDDDVPDDPDDPDQDPCNVDDD

Sequence (176 aa):
MQALREENRRLKTPPPQAQQVPDRYEDPEAYGQWRDQQVYQQTLNTKLDLSEDIARTHHGDEAVDKARDWALQRFEASPAYYQEVMGSRNPYAKIVADHQRDELVTQLKPEDFQAFRAWQQAQAAIQPVAAPPAAAPPNRPPAPRSPMSQLAAAGGSKPGQEPVYPGKAFEDVFPK